Protein AF-A0A933XNR9-F1 (afdb_monomer_lite)

Structure (mmCIF, N/CA/C/O backbone):
data_AF-A0A933XNR9-F1
#
_entry.id   AF-A0A933XNR9-F1
#
loop_
_atom_site.group_PDB
_atom_site.id
_atom_site.type_symbol
_atom_site.label_atom_id
_atom_site.label_alt_id
_atom_site.label_comp_id
_atom_site.label_asym_id
_atom_site.label_entity_id
_atom_site.label_seq_id
_atom_site.pdbx_PDB_ins_code
_atom_site.Cartn_x
_atom_site.Cartn_y
_atom_site.Cartn_z
_atom_site.occupancy
_atom_site.B_iso_or_equiv
_atom_site.auth_seq_id
_atom_site.auth_comp_id
_atom_site.auth_asym_id
_atom_site.auth_atom_id
_atom_site.pdbx_PDB_model_num
ATOM 1 N N . MET A 1 1 ? -33.498 10.059 37.444 1.00 44.31 1 MET A N 1
ATOM 2 C CA . MET A 1 1 ? -32.803 10.856 36.401 1.00 44.31 1 MET A CA 1
ATOM 3 C C . MET A 1 1 ? -31.378 10.317 36.186 1.00 44.31 1 MET A C 1
ATOM 5 O O . MET A 1 1 ? -30.454 11.091 36.009 1.00 44.31 1 MET A O 1
ATOM 9 N N . THR A 1 2 ? -31.201 8.987 36.201 1.00 50.88 2 THR A N 1
ATOM 10 C CA . THR A 1 2 ? -29.909 8.293 36.427 1.00 50.88 2 THR A CA 1
ATOM 11 C C . THR A 1 2 ? -29.750 7.048 35.537 1.00 50.88 2 THR A C 1
ATOM 13 O O . THR A 1 2 ? -29.091 6.093 35.920 1.00 50.88 2 THR A O 1
ATOM 16 N N . GLU A 1 3 ? -30.382 7.024 34.359 1.00 51.44 3 GLU A N 1
ATOM 17 C CA . GLU A 1 3 ? -30.305 5.880 33.422 1.00 51.44 3 GLU A CA 1
ATOM 18 C C . GLU A 1 3 ? -29.663 6.231 32.068 1.00 51.44 3 GLU A C 1
ATOM 20 O O . GLU A 1 3 ? -29.229 5.338 31.352 1.00 51.44 3 GLU A O 1
ATOM 25 N N . LYS A 1 4 ? -29.507 7.519 31.721 1.00 49.38 4 LYS A N 1
ATOM 26 C CA . LYS A 1 4 ? -28.916 7.938 30.430 1.00 49.38 4 LYS A CA 1
ATOM 27 C C . LYS A 1 4 ? -27.379 7.969 30.388 1.00 49.38 4 LYS A C 1
ATOM 29 O O . LYS A 1 4 ? -26.809 8.118 29.310 1.00 49.38 4 LYS A O 1
ATOM 34 N N . GLU A 1 5 ? -26.708 7.839 31.530 1.00 51.59 5 GLU A N 1
ATOM 35 C CA . GLU A 1 5 ? -25.241 7.952 31.626 1.00 51.59 5 GLU A CA 1
ATOM 36 C C . GLU A 1 5 ? -24.521 6.596 31.521 1.00 51.59 5 GLU A C 1
ATOM 38 O O . GLU A 1 5 ? -23.396 6.533 31.040 1.00 51.59 5 GLU A O 1
ATOM 43 N N . GLY A 1 6 ? -25.172 5.493 31.912 1.00 49.84 6 GLY A N 1
ATOM 44 C CA . GLY A 1 6 ? -24.580 4.150 31.833 1.00 49.84 6 GLY A CA 1
ATOM 45 C C . GLY A 1 6 ? -24.518 3.599 30.407 1.00 49.84 6 GLY A C 1
ATOM 46 O O . GLY A 1 6 ? -23.527 2.984 30.017 1.00 49.84 6 GLY A O 1
ATOM 47 N N . ASP A 1 7 ? -25.541 3.879 29.600 1.00 51.12 7 ASP A N 1
ATOM 48 C CA . ASP A 1 7 ? -25.674 3.327 28.247 1.00 51.12 7 ASP A CA 1
ATOM 49 C C . ASP A 1 7 ? -24.657 3.941 27.265 1.00 51.12 7 ASP A C 1
ATOM 51 O O . ASP A 1 7 ? -24.068 3.255 26.431 1.00 51.12 7 ASP A O 1
ATOM 55 N N . SER A 1 8 ? -24.345 5.230 27.429 1.00 50.84 8 SER A N 1
ATOM 56 C CA . SER A 1 8 ? -23.364 5.963 26.616 1.00 50.84 8 SER A CA 1
ATOM 57 C C . SER A 1 8 ? -21.911 5.552 26.897 1.00 50.84 8 SER A C 1
ATOM 59 O O . SER A 1 8 ? -21.076 5.575 25.987 1.00 50.84 8 SER A O 1
ATOM 61 N N . VAL A 1 9 ? -21.602 5.097 28.117 1.00 54.72 9 VAL A N 1
ATOM 62 C CA . VAL A 1 9 ? -20.277 4.564 28.485 1.00 54.72 9 VAL A CA 1
ATOM 63 C C . VAL A 1 9 ? -20.077 3.148 27.938 1.00 54.72 9 VAL A C 1
ATOM 65 O O . VAL A 1 9 ? -19.002 2.842 27.415 1.00 54.72 9 VAL A O 1
ATOM 68 N N . VAL A 1 10 ? -21.111 2.301 27.983 1.00 54.84 10 VAL A N 1
ATOM 69 C CA . VAL A 1 10 ? -21.061 0.935 27.429 1.00 54.84 10 VAL A CA 1
ATOM 70 C C . VAL A 1 10 ? -21.003 0.964 25.897 1.00 54.84 10 VAL A C 1
ATOM 72 O O . VAL A 1 10 ? -20.184 0.254 25.310 1.00 54.84 10 VAL A O 1
ATOM 75 N N . LEU A 1 11 ? -21.768 1.855 25.251 1.00 51.94 11 LEU A N 1
ATOM 76 C CA . LEU A 1 11 ? -21.678 2.109 23.807 1.00 51.94 11 LEU A CA 1
ATOM 77 C C . LEU A 1 11 ? -20.285 2.627 23.414 1.00 51.94 11 LEU A C 1
ATOM 79 O O . LEU A 1 11 ? -19.688 2.100 22.481 1.00 51.94 11 LEU A O 1
ATOM 83 N N . THR A 1 12 ? -19.698 3.555 24.178 1.00 54.31 12 THR A N 1
ATOM 84 C CA . THR A 1 12 ? -18.331 4.058 23.931 1.00 54.31 12 THR A CA 1
ATOM 85 C C . THR A 1 12 ? -17.261 2.970 24.086 1.00 54.31 12 THR A C 1
ATOM 87 O O . THR A 1 12 ? -16.302 2.927 23.312 1.00 54.31 12 THR A O 1
ATOM 90 N N . ALA A 1 13 ? -17.388 2.085 25.078 1.00 52.00 13 ALA A N 1
ATOM 91 C CA . ALA A 1 13 ? -16.440 0.994 25.294 1.00 52.00 13 ALA A CA 1
ATOM 92 C C . ALA A 1 13 ? -16.536 -0.072 24.189 1.00 52.00 13 ALA A C 1
ATOM 94 O O . ALA A 1 13 ? -15.509 -0.476 23.642 1.00 52.00 13 ALA A O 1
ATOM 95 N N . ALA A 1 14 ? -17.749 -0.474 23.799 1.00 44.81 14 ALA A N 1
ATOM 96 C CA . ALA A 1 14 ? -17.974 -1.413 22.700 1.00 44.81 14 ALA A CA 1
ATOM 97 C C . ALA A 1 14 ? -17.526 -0.835 21.344 1.00 44.81 14 ALA A C 1
ATOM 99 O O . ALA A 1 14 ? -16.895 -1.530 20.542 1.00 44.81 14 ALA A O 1
ATOM 100 N N . GLU A 1 15 ? -17.762 0.459 21.113 1.00 44.44 15 GLU A N 1
ATOM 101 C CA . GLU A 1 15 ? -17.327 1.165 19.909 1.00 44.44 15 GLU A CA 1
ATOM 102 C C . GLU A 1 15 ? -15.791 1.242 19.843 1.00 44.44 15 GLU A C 1
ATOM 104 O O . GLU A 1 15 ? -15.204 0.846 18.833 1.00 44.44 15 GLU A O 1
ATOM 109 N N . LYS A 1 16 ? -15.114 1.591 20.949 1.00 41.62 16 LYS A N 1
ATOM 110 C CA . LYS A 1 16 ? -13.640 1.579 21.049 1.00 41.62 16 LYS A CA 1
ATOM 111 C C . LYS A 1 16 ? -13.033 0.187 20.848 1.00 41.62 16 LYS A C 1
ATOM 113 O O . LYS A 1 16 ? -12.003 0.071 20.184 1.00 41.62 16 LYS A O 1
ATOM 118 N N . VAL A 1 17 ? -13.661 -0.870 21.368 1.00 52.22 17 VAL A N 1
ATOM 119 C CA . VAL A 1 17 ? -13.210 -2.261 21.173 1.00 52.22 17 VAL A CA 1
ATOM 120 C C . VAL A 1 17 ? -13.375 -2.695 19.711 1.00 52.22 17 VAL A C 1
ATOM 122 O O . VAL A 1 17 ? -12.462 -3.301 19.149 1.00 52.22 17 VAL A O 1
ATOM 125 N N . SER A 1 18 ? -14.478 -2.324 19.053 1.00 48.47 18 SER A N 1
ATOM 126 C CA . SER A 1 18 ? -14.719 -2.653 17.639 1.00 48.47 18 SER A CA 1
ATOM 127 C C . SER A 1 18 ? -13.757 -1.931 16.682 1.00 48.47 18 SER A C 1
ATOM 129 O O . SER A 1 18 ? -13.248 -2.529 15.728 1.00 48.47 18 SER A O 1
ATOM 131 N N . VAL A 1 19 ? -13.439 -0.665 16.979 1.00 53.75 19 VAL A N 1
ATOM 132 C CA . VAL A 1 19 ? -12.448 0.135 16.249 1.00 53.75 19 VAL A CA 1
ATOM 133 C C . VAL A 1 19 ? -11.043 -0.433 16.470 1.00 53.75 19 VAL A C 1
ATOM 135 O O . VAL A 1 19 ? -10.270 -0.534 15.517 1.00 53.75 19 VAL A O 1
ATOM 138 N N . SER A 1 20 ? -10.731 -0.888 17.689 1.00 59.00 20 SER A N 1
ATOM 139 C CA . SER A 1 20 ? -9.453 -1.528 18.025 1.00 59.00 20 SER A CA 1
ATOM 140 C C . SER A 1 20 ? -9.253 -2.854 17.282 1.00 59.00 20 SER A C 1
ATOM 142 O O . SER A 1 20 ? -8.235 -3.040 16.618 1.00 59.00 20 SER A O 1
ATOM 144 N N . ALA A 1 21 ? -10.253 -3.742 17.282 1.00 63.00 21 ALA A N 1
ATOM 145 C CA . ALA A 1 21 ? -10.185 -5.021 16.573 1.00 63.00 21 ALA A CA 1
ATOM 146 C C . ALA A 1 21 ? -10.008 -4.836 15.058 1.00 63.00 21 ALA A C 1
ATOM 148 O O . ALA A 1 21 ? -9.190 -5.510 14.433 1.00 63.00 21 ALA A O 1
ATOM 149 N N . ARG A 1 22 ? -10.725 -3.877 14.456 1.00 64.06 22 ARG A N 1
ATOM 150 C CA . ARG A 1 22 ? -10.591 -3.573 13.025 1.00 64.06 22 ARG A CA 1
ATOM 151 C C . ARG A 1 22 ? -9.212 -2.998 12.682 1.00 64.06 22 ARG A C 1
ATOM 153 O O . ARG A 1 22 ? -8.645 -3.377 11.661 1.00 64.06 22 ARG A O 1
ATOM 160 N N . LYS A 1 23 ? -8.643 -2.169 13.562 1.00 65.00 23 LYS A N 1
ATOM 161 C CA . LYS A 1 23 ? -7.285 -1.620 13.421 1.00 65.00 23 LYS A CA 1
ATOM 162 C C . LYS A 1 23 ? -6.202 -2.697 13.552 1.00 65.00 23 LYS A C 1
ATOM 164 O O . LYS A 1 23 ? -5.246 -2.688 12.785 1.00 65.00 23 LYS A O 1
ATOM 169 N N . ILE A 1 24 ? -6.379 -3.650 14.469 1.00 71.62 24 ILE A N 1
ATOM 170 C CA . ILE A 1 24 ? -5.489 -4.810 14.629 1.00 71.62 24 ILE A CA 1
ATOM 171 C C . ILE A 1 24 ? -5.512 -5.676 13.365 1.00 71.62 24 ILE A C 1
ATOM 173 O O . ILE A 1 24 ? -4.456 -6.027 12.849 1.00 71.62 24 ILE A O 1
ATOM 177 N N . VAL A 1 25 ? -6.695 -5.967 12.815 1.00 73.81 25 VAL A N 1
ATOM 178 C CA . VAL A 1 25 ? -6.817 -6.728 11.559 1.00 73.81 25 VAL A CA 1
ATOM 179 C C . VAL A 1 25 ? -6.130 -6.004 10.399 1.00 73.81 25 VAL A C 1
ATOM 181 O O . VAL A 1 25 ? -5.403 -6.638 9.639 1.00 73.81 25 VAL A O 1
ATOM 184 N N . ASP A 1 26 ? -6.304 -4.686 10.279 1.00 70.19 26 ASP A N 1
ATOM 185 C CA . ASP A 1 26 ? -5.643 -3.896 9.233 1.00 70.19 26 ASP A CA 1
ATOM 186 C C . ASP A 1 26 ? -4.112 -3.869 9.409 1.00 70.19 26 ASP A C 1
ATOM 188 O O . ASP A 1 26 ? -3.377 -3.923 8.422 1.00 70.19 26 ASP A O 1
ATOM 192 N N . MET A 1 27 ? -3.619 -3.849 10.652 1.00 66.88 27 MET A N 1
ATOM 193 C CA . MET A 1 27 ? -2.191 -3.946 10.966 1.00 66.88 27 MET A CA 1
ATOM 194 C C . MET A 1 27 ? -1.613 -5.313 10.592 1.00 66.88 27 MET A C 1
ATOM 196 O O . MET A 1 27 ? -0.569 -5.373 9.945 1.00 66.88 27 MET A O 1
ATOM 200 N N . PHE A 1 28 ? -2.295 -6.403 10.949 1.00 76.12 28 PHE A N 1
ATOM 201 C CA . PHE A 1 28 ? -1.883 -7.753 10.565 1.00 76.12 28 PHE A CA 1
ATOM 202 C C . PHE A 1 28 ? -1.903 -7.932 9.046 1.00 76.12 28 PHE A C 1
ATOM 204 O O . PHE A 1 28 ? -0.947 -8.459 8.483 1.00 76.12 28 PHE A O 1
ATOM 211 N N . LEU A 1 29 ? -2.945 -7.444 8.368 1.00 75.94 29 LEU A N 1
ATOM 212 C CA . LEU A 1 29 ? -3.043 -7.502 6.911 1.00 75.94 29 LEU A CA 1
ATOM 213 C C . LEU A 1 29 ? -1.900 -6.722 6.247 1.00 75.94 29 LEU A C 1
ATOM 215 O O . LEU A 1 29 ? -1.247 -7.243 5.347 1.00 75.94 29 LEU A O 1
ATOM 219 N N . GLY A 1 30 ? -1.618 -5.504 6.721 1.00 71.31 30 GLY A N 1
ATOM 220 C CA . GLY A 1 30 ? -0.499 -4.695 6.238 1.00 71.31 30 GLY A CA 1
ATOM 221 C C . GLY A 1 30 ? 0.852 -5.377 6.456 1.00 71.31 30 GLY A C 1
ATOM 222 O O . GLY A 1 30 ? 1.655 -5.452 5.529 1.00 71.31 30 GLY A O 1
ATOM 223 N N . ALA A 1 31 ? 1.084 -5.939 7.644 1.00 71.00 31 ALA A N 1
ATOM 224 C CA . ALA A 1 31 ? 2.312 -6.661 7.966 1.00 71.00 31 ALA A CA 1
ATOM 225 C C . ALA A 1 31 ? 2.505 -7.913 7.094 1.00 71.00 31 ALA A C 1
ATOM 227 O O . ALA A 1 31 ? 3.601 -8.135 6.584 1.00 71.00 31 ALA A O 1
ATOM 228 N N . VAL A 1 32 ? 1.449 -8.701 6.869 1.00 79.44 32 VAL A N 1
ATOM 229 C CA . VAL A 1 32 ? 1.509 -9.905 6.024 1.00 79.44 32 VAL A CA 1
ATOM 230 C C . VAL A 1 32 ? 1.760 -9.532 4.567 1.00 79.44 32 VAL A C 1
ATOM 232 O O . VAL A 1 32 ? 2.667 -10.084 3.947 1.00 79.44 32 VAL A O 1
ATOM 235 N N . VAL A 1 33 ? 1.006 -8.576 4.015 1.00 76.81 33 VAL A N 1
ATOM 236 C CA . VAL A 1 33 ? 1.151 -8.170 2.609 1.00 76.81 33 VAL A CA 1
ATOM 237 C C . VAL A 1 33 ? 2.540 -7.581 2.372 1.00 76.81 33 VAL A C 1
ATOM 239 O O . VAL A 1 33 ? 3.252 -8.019 1.469 1.00 76.81 33 VAL A O 1
ATOM 242 N N . MET A 1 34 ? 2.965 -6.641 3.216 1.00 72.75 34 MET A N 1
ATOM 243 C CA . MET A 1 34 ? 4.234 -5.943 3.026 1.00 72.75 34 MET A CA 1
ATOM 244 C C . MET A 1 34 ? 5.450 -6.809 3.377 1.00 72.75 34 MET A C 1
ATOM 246 O O . MET A 1 34 ? 6.482 -6.718 2.713 1.00 72.75 34 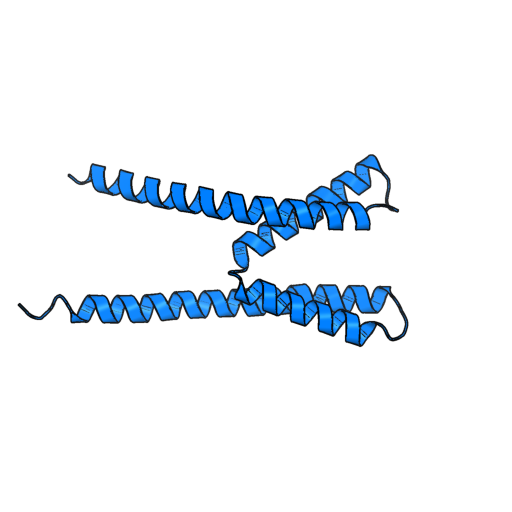MET A O 1
ATOM 250 N N . GLY A 1 35 ? 5.308 -7.724 4.339 1.00 74.94 35 GLY A N 1
ATOM 251 C CA . GLY A 1 35 ? 6.291 -8.773 4.607 1.00 74.94 35 GLY A CA 1
ATOM 252 C C . GLY A 1 35 ? 6.434 -9.749 3.435 1.00 74.94 35 GLY A C 1
ATOM 253 O O . GLY A 1 35 ? 7.555 -10.098 3.067 1.00 74.94 35 GLY A O 1
ATOM 254 N N . THR A 1 36 ? 5.329 -10.128 2.783 1.00 79.00 36 THR A N 1
ATOM 255 C CA . THR A 1 36 ? 5.358 -10.996 1.590 1.00 79.00 36 THR A CA 1
ATOM 256 C C . THR A 1 36 ? 6.062 -10.301 0.423 1.00 79.00 36 THR A C 1
ATOM 258 O O . THR A 1 36 ? 6.946 -10.889 -0.197 1.00 79.00 36 THR A O 1
ATOM 261 N N . ILE A 1 37 ? 5.744 -9.027 0.162 1.00 79.62 37 ILE A N 1
ATOM 262 C CA . ILE A 1 37 ? 6.401 -8.224 -0.884 1.00 79.62 37 ILE A CA 1
ATOM 263 C C . ILE A 1 37 ? 7.900 -8.060 -0.591 1.00 79.62 37 ILE A C 1
ATOM 265 O O . ILE A 1 37 ? 8.719 -8.285 -1.479 1.00 79.62 37 ILE A O 1
ATOM 269 N N . GLY A 1 38 ? 8.277 -7.730 0.650 1.00 73.12 38 GLY A N 1
ATOM 270 C CA . GLY A 1 38 ? 9.681 -7.615 1.066 1.00 73.12 38 GLY A CA 1
ATOM 271 C C . GLY A 1 38 ? 10.452 -8.932 0.941 1.00 73.12 38 GLY A C 1
ATOM 272 O O . GLY A 1 38 ? 11.595 -8.938 0.489 1.00 73.12 38 GLY A O 1
ATOM 273 N N . THR A 1 39 ? 9.807 -10.061 1.249 1.00 77.00 39 THR A N 1
ATOM 274 C CA . THR A 1 39 ? 10.382 -11.402 1.053 1.00 77.00 39 THR A CA 1
ATOM 275 C C . THR A 1 39 ? 10.615 -11.694 -0.430 1.00 77.00 39 THR A C 1
ATOM 277 O O . THR A 1 39 ? 11.710 -12.104 -0.806 1.00 77.00 39 THR A O 1
ATOM 280 N N . LEU A 1 40 ? 9.623 -11.434 -1.288 1.00 77.94 40 LEU A N 1
ATOM 281 C CA . LEU A 1 40 ? 9.731 -11.636 -2.737 1.00 77.94 40 LEU A CA 1
ATOM 282 C C . LEU A 1 40 ? 10.806 -10.739 -3.371 1.00 77.94 40 LEU A C 1
ATOM 284 O O . LEU A 1 40 ? 11.587 -11.215 -4.191 1.00 77.94 40 LEU A O 1
ATOM 288 N N . LEU A 1 41 ? 10.904 -9.471 -2.958 1.00 73.62 41 LEU A N 1
ATOM 289 C CA . LEU A 1 41 ? 11.964 -8.558 -3.406 1.00 73.62 41 LEU A CA 1
ATOM 290 C C . LEU A 1 41 ? 13.352 -9.000 -2.922 1.00 73.6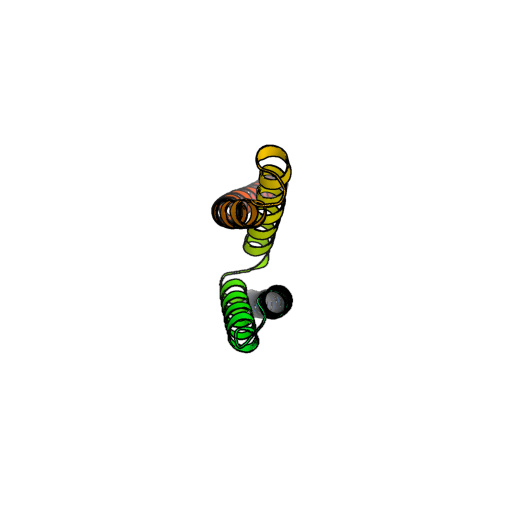2 41 LEU A C 1
ATOM 292 O O . LEU A 1 41 ? 14.308 -8.967 -3.694 1.00 73.62 41 LEU A O 1
ATOM 296 N N . GLY A 1 42 ? 13.466 -9.457 -1.672 1.00 72.12 42 GLY A N 1
ATOM 297 C CA . GLY A 1 42 ? 14.714 -9.990 -1.121 1.00 72.12 42 GLY A CA 1
ATOM 298 C C . GLY A 1 42 ? 15.197 -11.249 -1.846 1.00 72.12 42 GLY A C 1
ATOM 299 O O . GLY A 1 42 ? 16.399 -11.407 -2.057 1.00 72.12 42 GLY A O 1
ATOM 300 N N . LEU A 1 43 ? 14.268 -12.113 -2.271 1.00 76.88 43 LEU A N 1
ATOM 301 C CA . LEU A 1 43 ? 14.565 -13.279 -3.109 1.00 76.88 43 LEU A CA 1
ATOM 302 C C . LEU A 1 43 ? 15.026 -12.874 -4.514 1.00 76.88 43 LEU A C 1
ATOM 304 O O . LEU A 1 43 ? 15.977 -13.460 -5.023 1.00 76.88 43 LEU A O 1
ATOM 308 N N . LEU A 1 44 ? 14.393 -11.862 -5.120 1.00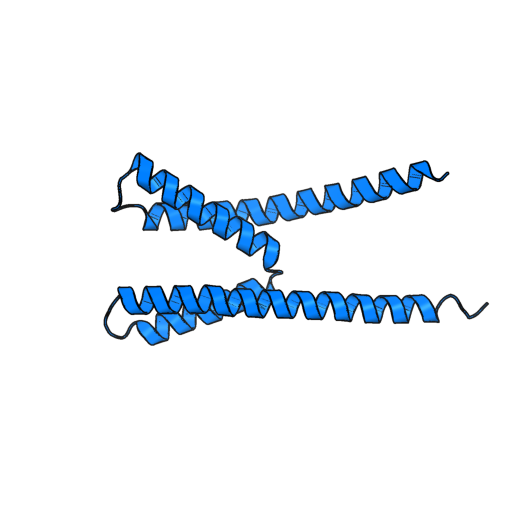 72.44 44 LEU A N 1
ATOM 309 C CA . LEU A 1 44 ? 14.769 -11.359 -6.446 1.00 72.44 44 LEU A CA 1
ATOM 310 C C . LEU A 1 44 ? 16.151 -10.692 -6.468 1.00 72.44 44 LEU A C 1
ATOM 312 O O . LEU A 1 44 ? 16.855 -10.806 -7.466 1.00 72.44 44 LEU A O 1
ATOM 316 N N . MET A 1 45 ? 16.535 -9.983 -5.402 1.00 66.94 45 MET A N 1
ATOM 317 C CA . MET A 1 45 ? 17.799 -9.238 -5.376 1.00 66.94 45 MET A CA 1
ATOM 318 C C . MET A 1 45 ? 19.039 -10.122 -5.223 1.00 66.94 45 MET A C 1
ATOM 320 O O . MET A 1 45 ? 20.093 -9.690 -5.666 1.00 66.94 45 MET A O 1
ATOM 324 N N . GLY A 1 46 ? 18.919 -11.334 -4.662 1.00 66.75 46 GLY A N 1
ATOM 325 C CA . GLY A 1 46 ? 20.004 -12.320 -4.577 1.00 66.75 46 GLY A CA 1
ATOM 326 C C . GLY A 1 46 ? 21.236 -11.868 -3.768 1.00 66.75 46 GLY A C 1
ATOM 327 O O . GLY A 1 46 ? 21.918 -10.908 -4.096 1.00 66.75 46 GLY A O 1
ATOM 328 N N . GLY A 1 47 ? 21.588 -12.615 -2.719 1.00 62.19 47 GLY A N 1
ATOM 329 C CA . GLY A 1 47 ? 22.793 -12.356 -1.918 1.00 62.19 47 GLY A CA 1
ATOM 330 C C . GLY A 1 47 ? 22.568 -11.359 -0.779 1.00 62.19 47 GLY A C 1
ATOM 331 O O . GLY A 1 47 ? 22.411 -10.165 -0.998 1.00 62.19 47 GLY A O 1
ATOM 332 N N . GLY A 1 48 ? 22.545 -11.861 0.463 1.00 66.12 48 GLY A N 1
ATOM 333 C CA . GLY A 1 48 ? 22.598 -11.086 1.718 1.00 66.12 48 GLY A CA 1
ATOM 334 C C . GLY A 1 48 ? 21.452 -10.103 2.019 1.00 66.12 48 GLY A C 1
ATOM 335 O O . GLY A 1 48 ? 21.243 -9.769 3.179 1.00 66.12 48 GLY A O 1
ATOM 336 N N . ALA A 1 49 ? 20.684 -9.664 1.021 1.00 66.00 49 ALA A N 1
ATOM 337 C CA . ALA A 1 49 ? 19.654 -8.632 1.134 1.00 66.00 49 ALA A CA 1
ATOM 338 C C . ALA A 1 49 ? 18.320 -9.150 1.697 1.00 66.00 49 ALA A C 1
ATOM 340 O O . ALA A 1 49 ? 17.467 -8.356 2.085 1.00 66.00 49 ALA A O 1
ATOM 341 N N . LEU A 1 50 ? 18.147 -10.472 1.782 1.00 71.25 50 LEU A N 1
ATOM 342 C CA . LEU A 1 50 ? 16.934 -11.137 2.270 1.00 71.25 50 LEU A CA 1
ATOM 343 C C . LEU A 1 50 ? 16.477 -10.647 3.660 1.00 71.25 50 LEU A C 1
ATOM 345 O O . LEU A 1 50 ? 15.334 -10.206 3.775 1.00 71.25 50 LEU A O 1
ATOM 349 N N . PRO A 1 51 ? 17.328 -10.644 4.707 1.00 73.75 51 PRO A N 1
ATOM 350 C CA . PRO A 1 51 ? 16.921 -10.195 6.040 1.00 73.75 51 PRO A CA 1
ATOM 351 C C . PRO A 1 51 ? 16.579 -8.703 6.071 1.00 73.75 51 PRO A C 1
ATOM 353 O O . PRO A 1 51 ? 15.671 -8.290 6.788 1.00 73.75 51 PRO A O 1
ATOM 356 N N . VAL A 1 52 ? 17.282 -7.896 5.270 1.00 77.31 52 VAL A N 1
ATOM 357 C CA . VAL A 1 52 ? 17.080 -6.444 5.193 1.00 77.31 52 VAL A CA 1
ATOM 358 C C . VAL A 1 52 ? 15.762 -6.125 4.494 1.00 77.31 52 VAL A C 1
ATOM 360 O O . VAL A 1 52 ? 14.973 -5.344 5.012 1.00 77.31 52 VAL A O 1
ATOM 363 N N . ALA A 1 53 ? 15.475 -6.765 3.360 1.00 76.06 53 ALA A N 1
ATOM 364 C CA . ALA A 1 53 ? 14.236 -6.560 2.615 1.00 76.06 53 ALA A CA 1
ATOM 365 C C . ALA A 1 53 ? 13.004 -7.021 3.410 1.00 76.06 53 ALA A C 1
ATOM 367 O O . ALA A 1 53 ? 11.988 -6.324 3.437 1.00 76.06 53 ALA A O 1
ATOM 368 N N . ILE A 1 54 ? 13.111 -8.149 4.120 1.00 73.00 54 ILE A N 1
ATOM 369 C CA . ILE A 1 54 ? 12.064 -8.630 5.031 1.00 73.00 54 ILE A CA 1
ATOM 370 C C . ILE A 1 54 ? 11.891 -7.659 6.200 1.00 73.00 54 ILE A C 1
ATOM 372 O O . ILE A 1 54 ? 10.769 -7.249 6.487 1.00 73.00 54 ILE A O 1
ATOM 376 N N . GLY A 1 55 ? 12.986 -7.249 6.847 1.00 77.38 55 GLY A N 1
ATOM 377 C CA . GLY A 1 55 ? 12.951 -6.315 7.970 1.00 77.38 55 GLY A CA 1
ATOM 378 C C . GLY A 1 55 ? 12.312 -4.980 7.593 1.00 77.38 55 GLY A C 1
ATOM 379 O O . GLY A 1 55 ? 11.415 -4.509 8.287 1.00 77.38 55 GLY A O 1
ATOM 380 N N . VAL A 1 56 ? 12.698 -4.410 6.450 1.00 79.00 56 VAL A N 1
ATOM 381 C CA . VAL A 1 56 ? 12.113 -3.171 5.919 1.00 79.00 56 VAL A CA 1
ATOM 382 C C . VAL A 1 56 ? 10.644 -3.373 5.541 1.00 79.00 56 VAL A C 1
ATOM 384 O O . VAL A 1 56 ? 9.815 -2.533 5.884 1.00 79.00 56 VAL A O 1
ATOM 387 N N . GLY A 1 57 ? 10.291 -4.489 4.897 1.00 73.31 57 GLY A N 1
ATOM 388 C CA . GLY A 1 57 ? 8.908 -4.804 4.528 1.00 73.31 57 GLY A CA 1
ATOM 389 C C . GLY A 1 57 ? 7.983 -4.930 5.739 1.00 73.31 57 GLY A C 1
ATOM 390 O O . GLY A 1 57 ? 6.911 -4.327 5.766 1.00 73.31 57 GLY A O 1
ATOM 391 N N . VAL A 1 58 ? 8.416 -5.646 6.778 1.00 72.25 58 VAL A N 1
ATOM 392 C CA . VAL A 1 58 ? 7.665 -5.805 8.033 1.00 72.25 58 VAL A CA 1
ATOM 393 C C . VAL A 1 58 ? 7.553 -4.476 8.782 1.00 72.25 58 VAL A C 1
ATOM 395 O O . VAL A 1 58 ? 6.470 -4.129 9.252 1.00 72.25 58 VAL A O 1
ATOM 398 N N . LEU A 1 59 ? 8.641 -3.705 8.858 1.00 78.94 59 LEU A N 1
ATOM 399 C CA . LEU A 1 59 ? 8.664 -2.419 9.554 1.00 78.94 59 LEU A CA 1
ATOM 400 C C . LEU A 1 59 ? 7.750 -1.396 8.863 1.00 78.94 59 LEU A C 1
ATOM 402 O O . LEU A 1 59 ? 6.940 -0.751 9.526 1.00 78.94 59 LEU A O 1
ATOM 406 N N . LEU A 1 60 ? 7.791 -1.313 7.530 1.00 70.94 60 LEU A N 1
ATOM 407 C CA . LEU A 1 60 ? 6.862 -0.486 6.754 1.00 70.94 60 LEU A CA 1
ATOM 408 C C . LEU A 1 60 ? 5.413 -0.973 6.880 1.00 70.94 60 LEU A C 1
ATOM 410 O O . LEU A 1 60 ? 4.516 -0.152 7.060 1.00 70.94 60 LEU A O 1
ATOM 414 N N . GLY A 1 61 ? 5.171 -2.287 6.849 1.00 68.19 61 GLY A N 1
ATOM 415 C CA . GLY A 1 61 ? 3.840 -2.864 7.063 1.00 68.19 61 GLY A CA 1
ATOM 416 C C . GLY A 1 61 ? 3.255 -2.504 8.433 1.00 68.19 61 GLY A C 1
ATOM 417 O O . GLY A 1 61 ? 2.081 -2.144 8.530 1.00 68.19 61 GLY A O 1
ATOM 418 N N . ALA A 1 62 ? 4.086 -2.509 9.479 1.00 69.81 62 ALA A N 1
ATOM 419 C CA . ALA A 1 62 ? 3.697 -2.079 10.818 1.00 69.81 62 ALA A CA 1
ATOM 420 C C . ALA A 1 62 ? 3.379 -0.573 10.873 1.00 69.81 62 ALA A C 1
ATOM 422 O O . ALA A 1 62 ? 2.338 -0.195 11.410 1.00 69.81 62 ALA A O 1
ATOM 423 N N . VAL A 1 63 ? 4.212 0.287 10.270 1.00 68.19 63 VAL A N 1
ATOM 424 C CA . VAL A 1 63 ? 3.970 1.744 10.201 1.00 68.19 63 VAL A CA 1
ATOM 425 C C . VAL A 1 63 ? 2.658 2.053 9.470 1.00 68.19 63 VAL A C 1
ATOM 427 O O . VAL A 1 63 ? 1.839 2.825 9.971 1.00 68.19 63 VAL A O 1
ATOM 430 N N . VAL A 1 64 ? 2.405 1.400 8.333 1.00 65.88 64 VAL A N 1
ATOM 431 C CA . VAL A 1 64 ? 1.153 1.541 7.568 1.00 65.88 64 VAL A CA 1
ATOM 432 C C . VAL A 1 64 ? -0.061 1.071 8.381 1.00 65.88 64 VAL A C 1
ATOM 434 O O . VAL A 1 64 ? -1.110 1.717 8.356 1.00 65.88 64 VAL A O 1
ATOM 437 N N . GLY A 1 65 ? 0.082 -0.013 9.148 1.00 65.50 65 GLY A N 1
ATOM 438 C CA . GLY A 1 65 ? -0.950 -0.501 10.065 1.00 65.50 65 GLY A CA 1
ATOM 439 C C . GLY A 1 65 ? -1.307 0.498 11.172 1.00 65.50 65 GLY A C 1
ATOM 440 O O . GLY A 1 65 ? -2.485 0.694 11.478 1.00 65.50 65 GLY A O 1
ATOM 441 N N . ILE A 1 66 ? -0.307 1.184 11.736 1.00 60.91 66 ILE A N 1
ATOM 442 C CA . ILE A 1 66 ? -0.496 2.182 12.803 1.00 60.91 66 ILE A CA 1
ATOM 443 C C . ILE A 1 66 ? -1.241 3.427 12.287 1.00 60.91 66 ILE A C 1
ATOM 445 O O . ILE A 1 66 ? -2.101 3.960 13.000 1.00 60.91 66 ILE A O 1
ATOM 449 N N . PHE A 1 67 ? -0.979 3.846 11.042 1.00 64.00 67 PHE A N 1
ATOM 450 C CA . PHE A 1 67 ? -1.533 5.061 10.423 1.00 64.00 67 PHE A CA 1
ATOM 451 C C . PHE A 1 67 ? -2.997 4.957 9.935 1.00 64.00 67 PHE A C 1
ATOM 453 O O . PHE A 1 67 ? -3.538 5.942 9.441 1.00 64.00 67 PHE A O 1
ATOM 460 N N . GLY A 1 68 ? -3.688 3.825 10.129 1.00 60.00 68 GLY A N 1
ATOM 461 C CA . GLY A 1 68 ? -5.112 3.681 9.762 1.00 60.00 68 GLY A CA 1
ATOM 462 C C . GLY A 1 68 ? -5.307 3.080 8.367 1.00 60.00 68 GLY A C 1
ATOM 463 O O . GLY A 1 68 ? -5.917 3.670 7.475 1.00 60.00 68 GLY A O 1
ATOM 464 N N . GLY A 1 69 ? -4.752 1.879 8.192 1.00 58.97 69 GLY A N 1
ATOM 465 C CA . GLY A 1 69 ? -4.191 1.393 6.934 1.00 58.97 69 GLY A CA 1
ATOM 466 C C . GLY A 1 69 ? -5.132 1.073 5.774 1.00 58.97 69 GLY A C 1
ATOM 467 O O . GLY A 1 69 ? -4.641 0.971 4.659 1.00 58.97 69 GLY A O 1
ATOM 468 N N . ARG A 1 70 ? -6.452 0.923 5.934 1.00 68.06 70 ARG A N 1
ATOM 469 C CA . ARG A 1 70 ? -7.248 0.314 4.846 1.00 68.06 70 ARG A CA 1
ATOM 470 C C . ARG A 1 70 ? -7.363 1.183 3.591 1.00 68.06 70 ARG A C 1
ATOM 472 O O . ARG A 1 70 ? -7.090 0.708 2.495 1.00 68.06 70 ARG A O 1
ATOM 479 N N . ARG A 1 71 ? -7.753 2.454 3.722 1.00 71.19 71 ARG A N 1
ATOM 480 C CA . ARG A 1 71 ? -7.924 3.347 2.554 1.00 71.19 71 ARG A CA 1
ATOM 481 C C . ARG A 1 71 ? -6.582 3.822 1.996 1.00 71.19 71 ARG A C 1
ATOM 483 O O . ARG A 1 71 ? -6.426 3.936 0.782 1.00 71.19 71 ARG A O 1
ATOM 490 N N . PHE A 1 72 ? -5.596 4.020 2.869 1.00 72.25 72 PHE A N 1
ATOM 491 C CA . PHE A 1 72 ? -4.232 4.362 2.472 1.00 72.25 72 PHE A CA 1
ATOM 492 C C . PHE A 1 72 ? -3.559 3.220 1.700 1.00 72.25 72 PHE A C 1
ATOM 494 O O . PHE A 1 72 ? -3.024 3.441 0.622 1.00 72.25 72 PHE A O 1
ATOM 501 N N . LEU A 1 73 ? -3.666 1.981 2.181 1.00 74.19 73 LEU A N 1
ATOM 502 C CA . LEU A 1 73 ? -3.086 0.820 1.507 1.00 74.19 73 LEU A CA 1
ATOM 503 C C . LEU A 1 73 ? -3.801 0.539 0.180 1.00 74.19 73 LEU A C 1
ATOM 505 O O . LEU A 1 73 ? -3.136 0.321 -0.827 1.00 74.19 73 LEU A O 1
ATOM 509 N N . VAL A 1 74 ? -5.137 0.625 0.137 1.00 77.50 74 VAL A N 1
ATOM 510 C CA . VAL A 1 74 ? -5.906 0.431 -1.108 1.00 77.50 74 VAL A CA 1
ATOM 511 C C . VAL A 1 74 ? -5.546 1.477 -2.165 1.00 77.50 74 VAL A C 1
ATOM 513 O O . VAL A 1 74 ? -5.351 1.132 -3.326 1.00 77.50 74 VAL A O 1
ATOM 516 N N . SER A 1 75 ? -5.419 2.745 -1.785 1.00 79.62 75 SER A N 1
ATOM 517 C CA . SER A 1 75 ? -5.064 3.821 -2.721 1.00 79.62 75 SER A CA 1
ATOM 518 C C . SER A 1 75 ? -3.611 3.759 -3.196 1.00 79.62 75 SER A C 1
ATOM 520 O O . SER A 1 75 ? -3.367 3.957 -4.387 1.00 79.62 75 SER A O 1
ATOM 522 N N . ILE A 1 76 ? -2.660 3.408 -2.318 1.00 83.69 76 ILE A N 1
ATOM 523 C CA . ILE A 1 76 ? -1.274 3.138 -2.720 1.00 83.69 76 ILE A CA 1
ATOM 524 C C . ILE A 1 76 ? -1.235 1.966 -3.698 1.00 83.69 76 ILE A C 1
ATOM 526 O O . ILE A 1 76 ? -0.620 2.097 -4.747 1.00 83.69 76 ILE A O 1
ATOM 530 N N . LEU A 1 77 ? -1.959 0.876 -3.416 1.00 82.31 77 LEU A N 1
ATOM 531 C CA . LEU A 1 77 ? -1.987 -0.329 -4.243 1.00 82.31 77 LEU A CA 1
ATOM 532 C C . LEU A 1 77 ? -2.570 -0.045 -5.632 1.00 82.31 77 LEU A C 1
ATOM 534 O O . LEU A 1 77 ? -1.986 -0.439 -6.640 1.00 82.31 77 LEU A O 1
ATOM 538 N N . ILE A 1 78 ? -3.688 0.684 -5.693 1.00 84.56 78 ILE A N 1
ATOM 539 C CA . ILE A 1 78 ? -4.293 1.127 -6.956 1.00 84.56 78 ILE A CA 1
ATOM 540 C C . ILE A 1 78 ? -3.317 2.027 -7.721 1.00 84.56 78 ILE A C 1
ATOM 542 O O . ILE A 1 78 ? -3.128 1.840 -8.921 1.00 84.56 78 ILE A O 1
ATOM 546 N N . GLY A 1 79 ? -2.655 2.962 -7.035 1.00 85.06 79 GLY A N 1
ATOM 547 C CA . GLY A 1 79 ? -1.644 3.829 -7.632 1.00 85.06 79 GLY A CA 1
ATOM 548 C C . GLY A 1 79 ? -0.446 3.056 -8.184 1.00 85.06 79 GLY A C 1
ATOM 549 O O . GLY A 1 79 ? -0.020 3.316 -9.305 1.00 85.06 79 GLY A O 1
ATOM 550 N N . THR A 1 80 ? 0.068 2.067 -7.448 1.00 87.00 80 THR A N 1
ATOM 551 C CA . THR A 1 80 ? 1.175 1.204 -7.887 1.00 87.00 80 THR A CA 1
ATOM 552 C C . THR A 1 80 ? 0.794 0.396 -9.125 1.00 87.00 80 THR A C 1
ATOM 554 O O . THR A 1 80 ? 1.568 0.339 -10.079 1.00 87.00 80 THR A O 1
ATOM 557 N N . LEU A 1 81 ? -0.406 -0.195 -9.141 1.00 86.06 81 LEU A N 1
ATOM 558 C CA . LEU A 1 81 ? -0.903 -0.973 -10.278 1.00 86.06 81 LEU A CA 1
ATOM 559 C C . LEU A 1 81 ? -1.110 -0.095 -11.514 1.00 86.06 81 LEU A C 1
ATOM 561 O O . LEU A 1 81 ? -0.638 -0.447 -12.592 1.00 86.06 81 LEU A O 1
ATOM 565 N N . LEU A 1 82 ? -1.762 1.062 -11.360 1.00 87.06 82 LEU A N 1
ATOM 566 C CA . LEU A 1 82 ? -1.993 1.993 -12.465 1.00 87.06 82 LEU A CA 1
ATOM 567 C C . LEU A 1 82 ? -0.686 2.592 -12.987 1.00 87.06 82 LEU A C 1
ATOM 569 O O . LEU A 1 82 ? -0.492 2.638 -14.196 1.00 87.06 82 LEU A O 1
ATOM 573 N N . GLY A 1 83 ? 0.227 3.009 -12.107 1.00 84.75 83 GLY A N 1
ATOM 574 C CA . GLY A 1 83 ? 1.522 3.572 -12.496 1.00 84.75 83 GLY A CA 1
ATOM 575 C C . GLY A 1 83 ? 2.447 2.546 -13.151 1.00 84.75 83 GLY A C 1
ATOM 576 O O . GLY A 1 83 ? 3.111 2.856 -14.140 1.00 84.75 83 GLY A O 1
ATOM 577 N N . GLY A 1 84 ? 2.448 1.305 -12.656 1.00 86.56 84 GLY A N 1
ATOM 578 C CA . GLY A 1 84 ? 3.169 0.192 -13.272 1.00 86.56 84 GLY A CA 1
ATOM 579 C C . GLY A 1 84 ? 2.592 -0.184 -14.637 1.00 86.56 84 GLY A C 1
ATOM 580 O O . GLY A 1 84 ? 3.348 -0.348 -15.592 1.00 86.56 84 GLY A O 1
ATOM 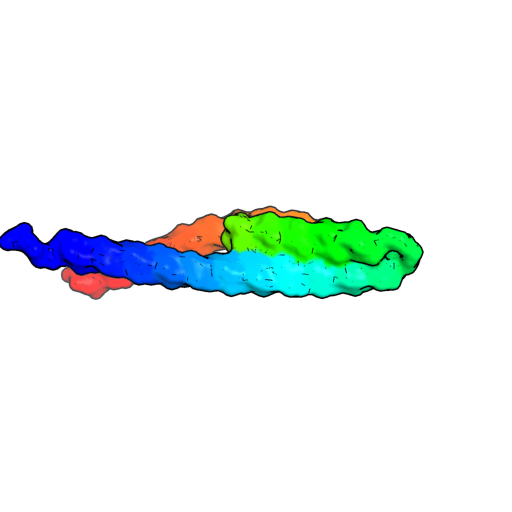581 N N . ALA A 1 85 ? 1.261 -0.248 -14.759 1.00 85.81 85 ALA A N 1
ATOM 582 C CA . ALA A 1 85 ? 0.580 -0.519 -16.024 1.00 85.81 85 ALA A CA 1
ATOM 583 C C . ALA A 1 85 ? 0.815 0.595 -17.056 1.00 85.81 85 ALA A C 1
ATOM 585 O O . ALA A 1 85 ? 1.119 0.302 -18.210 1.00 85.81 85 ALA A O 1
ATOM 586 N N . LEU A 1 86 ? 0.751 1.869 -16.654 1.00 82.00 86 LEU A N 1
ATOM 587 C CA . LEU A 1 86 ? 1.062 2.991 -17.545 1.00 82.00 86 LEU A CA 1
ATOM 588 C C . LEU A 1 86 ? 2.516 2.944 -18.018 1.00 82.00 86 LEU A C 1
ATOM 590 O O . LEU A 1 86 ? 2.775 3.119 -19.205 1.00 82.00 86 LEU A O 1
ATOM 594 N N . ALA A 1 87 ? 3.466 2.682 -17.116 1.00 85.75 87 ALA A N 1
ATOM 595 C CA . ALA A 1 87 ? 4.873 2.572 -17.489 1.00 85.75 87 ALA A CA 1
ATOM 596 C C . ALA A 1 87 ? 5.144 1.369 -18.397 1.00 85.75 87 ALA A C 1
ATOM 598 O O . ALA A 1 87 ? 5.953 1.487 -19.314 1.00 85.75 87 ALA A O 1
ATOM 599 N N . TRP A 1 88 ? 4.429 0.258 -18.204 1.00 81.50 88 TRP A N 1
ATOM 600 C CA . TRP A 1 88 ? 4.474 -0.879 -19.121 1.00 81.50 88 TRP A CA 1
ATOM 601 C C . TRP A 1 88 ? 4.043 -0.469 -20.534 1.00 81.50 88 TRP A C 1
ATOM 603 O O . TRP A 1 88 ? 4.731 -0.784 -21.502 1.00 81.50 88 TRP A O 1
ATOM 613 N N . VAL A 1 89 ? 2.918 0.243 -20.657 1.00 81.75 89 VAL A N 1
ATOM 614 C CA . VAL A 1 89 ? 2.349 0.638 -21.957 1.00 81.75 89 VAL A CA 1
ATOM 615 C C . VAL A 1 89 ? 3.186 1.720 -22.648 1.00 81.75 89 VAL A C 1
ATOM 617 O O . VAL A 1 89 ? 3.324 1.682 -23.867 1.00 81.75 89 VAL A O 1
ATOM 620 N N . LEU A 1 90 ? 3.751 2.675 -21.901 1.00 81.25 90 LEU A N 1
ATOM 621 C CA . LEU A 1 90 ? 4.467 3.822 -22.479 1.00 81.25 90 LEU A CA 1
ATOM 622 C C . LEU A 1 90 ? 5.974 3.598 -22.663 1.00 81.25 90 LEU A C 1
ATOM 624 O O . LEU A 1 90 ? 6.548 4.136 -23.605 1.00 81.25 90 LEU A O 1
ATOM 628 N N . ALA A 1 91 ? 6.627 2.880 -21.749 1.00 76.62 91 ALA A N 1
ATOM 629 C CA . ALA A 1 91 ? 8.090 2.831 -21.652 1.00 76.62 91 ALA A CA 1
ATOM 630 C C . ALA A 1 91 ? 8.665 1.404 -21.680 1.00 76.62 91 ALA A C 1
ATOM 632 O O . ALA A 1 91 ? 9.875 1.228 -21.538 1.00 76.62 91 ALA A O 1
ATOM 633 N N . GLY A 1 92 ? 7.815 0.392 -21.879 1.00 74.06 92 GLY A N 1
ATOM 634 C CA . GLY A 1 92 ? 8.221 -1.008 -21.940 1.00 74.06 92 GLY A CA 1
ATOM 635 C C . GLY A 1 92 ? 8.566 -1.618 -20.571 1.00 74.06 92 GLY A C 1
ATOM 636 O O . GLY A 1 92 ? 8.542 -0.944 -19.534 1.00 74.06 92 GLY A O 1
ATOM 637 N N . PRO A 1 93 ? 8.886 -2.925 -20.539 1.00 73.81 93 PRO A N 1
ATOM 638 C CA . PRO A 1 93 ? 8.996 -3.682 -19.296 1.00 73.81 93 PRO A CA 1
ATOM 639 C C . PRO A 1 93 ? 10.178 -3.270 -18.401 1.00 73.81 93 PRO A C 1
ATOM 641 O O . PRO A 1 93 ? 10.195 -3.537 -17.203 1.00 73.81 93 PRO A O 1
ATOM 644 N N . GLU A 1 94 ? 11.154 -2.554 -18.948 1.00 76.50 94 GLU A N 1
ATOM 645 C CA . GLU A 1 94 ? 12.359 -2.119 -18.235 1.00 76.50 94 GLU A CA 1
ATOM 646 C C . GLU A 1 94 ? 12.090 -0.990 -17.224 1.00 76.50 94 GLU A C 1
ATOM 648 O O . GLU A 1 94 ? 12.888 -0.753 -16.315 1.00 76.50 94 GLU A O 1
ATOM 653 N N . LYS A 1 95 ? 10.964 -0.277 -17.361 1.00 77.31 95 LYS A N 1
ATOM 654 C CA . LYS A 1 95 ? 10.618 0.894 -16.535 1.00 77.31 95 LYS A CA 1
ATOM 655 C C . LYS A 1 95 ? 9.416 0.670 -15.615 1.00 77.31 95 LYS A C 1
ATOM 657 O O . LYS A 1 95 ? 9.034 1.594 -14.893 1.00 77.31 95 LYS A O 1
ATOM 662 N N . ILE A 1 96 ? 8.857 -0.542 -15.578 1.00 78.94 96 ILE A N 1
ATOM 663 C CA . ILE A 1 96 ? 7.672 -0.874 -14.765 1.00 78.94 96 ILE A CA 1
ATOM 664 C C . ILE A 1 96 ? 7.908 -0.529 -13.296 1.00 78.94 96 ILE A C 1
ATOM 666 O O . ILE A 1 96 ? 7.049 0.081 -12.671 1.00 78.94 96 ILE A O 1
ATOM 670 N N . SER A 1 97 ? 9.077 -0.871 -12.749 1.00 80.25 97 SER A N 1
ATOM 671 C CA . SER A 1 97 ? 9.404 -0.659 -11.334 1.00 80.25 97 SER A CA 1
ATOM 672 C C . SER A 1 97 ? 9.405 0.824 -10.952 1.00 80.25 97 SER A C 1
ATOM 674 O O . SER A 1 97 ? 8.958 1.189 -9.866 1.00 80.25 97 SER A O 1
ATOM 676 N N . VAL A 1 98 ? 9.858 1.691 -11.865 1.00 82.50 98 VAL A N 1
ATOM 677 C CA . VAL A 1 98 ? 9.871 3.149 -11.667 1.00 82.50 98 VAL A CA 1
ATOM 678 C C . VAL A 1 98 ? 8.450 3.707 -11.742 1.00 82.50 98 VAL A C 1
ATOM 680 O O . VAL A 1 98 ? 8.059 4.501 -10.889 1.00 82.50 98 VAL A O 1
ATOM 683 N N . GLY A 1 99 ? 7.651 3.250 -12.712 1.00 84.06 99 GLY A N 1
ATOM 684 C CA . GLY A 1 99 ? 6.240 3.627 -12.834 1.00 84.06 99 GLY A CA 1
ATOM 685 C C . GLY A 1 99 ? 5.386 3.164 -11.660 1.00 84.06 99 GLY A C 1
ATOM 686 O O . GLY A 1 99 ? 4.570 3.925 -11.145 1.00 84.06 99 GLY A O 1
ATOM 687 N N . ALA A 1 100 ? 5.617 1.942 -11.187 1.00 86.12 100 ALA A N 1
ATOM 688 C CA . ALA A 1 100 ? 4.976 1.385 -10.007 1.00 86.12 100 ALA A CA 1
ATOM 689 C C . ALA A 1 100 ? 5.329 2.199 -8.753 1.00 86.12 100 ALA A C 1
ATOM 691 O O . ALA A 1 100 ? 4.434 2.568 -7.994 1.00 86.12 100 ALA A O 1
ATOM 692 N N . GLY A 1 101 ? 6.605 2.556 -8.567 1.00 84.81 101 GLY A N 1
ATOM 693 C CA . GLY A 1 101 ? 7.051 3.401 -7.455 1.00 84.81 101 GLY A CA 1
ATOM 694 C C . GLY A 1 101 ? 6.449 4.810 -7.485 1.00 84.81 101 GLY A C 1
ATOM 695 O O . GLY A 1 101 ? 5.918 5.278 -6.478 1.00 84.81 101 GLY A O 1
ATOM 696 N N . ALA A 1 102 ? 6.462 5.471 -8.645 1.00 87.00 102 ALA A N 1
ATOM 697 C CA . ALA A 1 102 ? 5.863 6.797 -8.814 1.00 87.00 102 ALA A CA 1
ATOM 698 C C . ALA A 1 102 ? 4.338 6.770 -8.603 1.00 87.00 102 ALA A C 1
ATOM 700 O O . ALA A 1 102 ? 3.780 7.619 -7.906 1.00 87.00 102 ALA A O 1
ATOM 701 N N . GLY A 1 103 ? 3.668 5.751 -9.145 1.00 85.81 103 GLY A N 1
ATOM 702 C CA . GLY A 1 103 ? 2.240 5.531 -8.960 1.00 85.81 103 GLY A CA 1
ATOM 703 C C . GLY A 1 103 ? 1.865 5.245 -7.508 1.00 85.81 103 GLY A C 1
ATOM 704 O O . GLY A 1 103 ? 0.863 5.769 -7.028 1.00 85.81 103 GLY A O 1
ATOM 705 N N . ALA A 1 104 ? 2.685 4.488 -6.772 1.00 86.62 10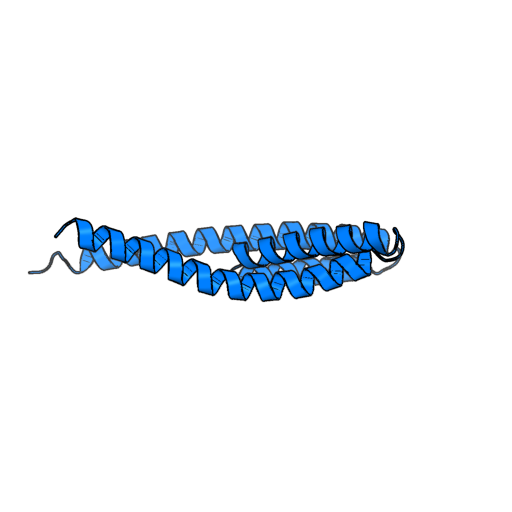4 ALA A N 1
ATOM 706 C CA . ALA A 1 104 ? 2.507 4.287 -5.335 1.00 86.62 104 ALA A CA 1
ATOM 707 C C . ALA A 1 104 ? 2.564 5.625 -4.577 1.00 86.62 104 ALA A C 1
ATOM 709 O O . ALA A 1 104 ? 1.685 5.914 -3.767 1.00 86.62 104 ALA A O 1
ATOM 710 N N . ALA A 1 105 ? 3.550 6.476 -4.881 1.00 85.88 105 ALA A N 1
ATOM 711 C CA . ALA A 1 105 ? 3.701 7.778 -4.232 1.00 85.88 105 ALA A CA 1
ATOM 712 C C . ALA A 1 105 ? 2.492 8.701 -4.485 1.00 85.88 105 ALA A C 1
ATOM 714 O O . ALA A 1 105 ? 1.939 9.276 -3.545 1.00 85.88 105 ALA A O 1
ATOM 715 N N . MET A 1 106 ? 2.030 8.799 -5.737 1.00 87.25 106 MET A N 1
ATOM 716 C CA . MET A 1 106 ? 0.853 9.608 -6.084 1.00 87.25 106 MET A CA 1
ATOM 717 C C . MET A 1 106 ? -0.448 9.010 -5.530 1.00 87.25 106 MET A C 1
ATOM 719 O O . MET A 1 106 ? -1.289 9.741 -5.005 1.00 87.25 106 MET A O 1
ATOM 723 N N . GLY A 1 107 ? -0.602 7.685 -5.603 1.00 84.75 107 GLY A N 1
ATOM 724 C CA . GLY A 1 107 ? -1.758 6.959 -5.079 1.00 84.75 107 GLY A CA 1
ATOM 725 C C . GLY A 1 107 ? -1.908 7.112 -3.570 1.00 84.75 107 GLY A C 1
ATOM 726 O O . GLY A 1 107 ? -3.014 7.334 -3.089 1.00 84.75 107 GLY A O 1
ATOM 727 N N . GLY A 1 108 ? -0.796 7.103 -2.831 1.00 80.81 108 GLY A N 1
ATOM 728 C CA . GLY A 1 108 ? -0.792 7.341 -1.388 1.00 80.81 108 GLY A CA 1
ATOM 729 C C . GLY A 1 108 ? -1.260 8.748 -1.024 1.00 80.81 108 GLY A C 1
ATOM 730 O O . GLY A 1 108 ? -2.110 8.904 -0.150 1.00 80.81 108 GLY A O 1
ATOM 731 N N . PHE A 1 109 ? -0.773 9.776 -1.726 1.00 83.06 109 PHE A N 1
ATOM 732 C CA . PHE A 1 109 ? -1.182 11.163 -1.475 1.00 83.06 109 PHE A CA 1
ATOM 733 C C . PHE A 1 109 ? -2.656 11.419 -1.830 1.00 83.06 109 PHE A C 1
ATOM 735 O O . PHE A 1 109 ? -3.398 12.005 -1.037 1.00 83.06 109 PHE A O 1
ATOM 742 N N . LEU A 1 110 ? -3.112 10.922 -2.985 1.00 80.12 110 LEU A N 1
ATOM 743 C CA . LEU A 1 110 ? -4.520 11.002 -3.393 1.00 80.12 110 LEU A CA 1
ATOM 744 C C . LEU A 1 110 ? -5.432 10.211 -2.459 1.00 80.12 110 LEU A C 1
ATOM 746 O O . LEU A 1 110 ? -6.535 10.653 -2.155 1.00 80.12 110 LEU A O 1
ATOM 750 N N . GLY A 1 111 ? -4.967 9.069 -1.964 1.00 74.00 111 GLY A N 1
ATOM 751 C CA . GLY A 1 111 ? -5.667 8.250 -0.989 1.00 74.00 111 GLY A CA 1
ATOM 752 C C . GLY A 1 111 ? -5.980 8.960 0.314 1.00 74.00 111 GLY A C 1
ATOM 753 O O . GLY A 1 111 ? -7.091 8.843 0.835 1.00 74.00 111 GLY A O 1
ATOM 754 N N . VAL A 1 112 ? -5.013 9.720 0.826 1.00 74.12 112 VAL A N 1
ATOM 755 C CA . VAL A 1 112 ? -5.185 10.526 2.039 1.00 74.12 112 VAL A CA 1
ATOM 756 C C . VAL A 1 112 ? -6.185 11.659 1.791 1.00 74.12 112 VAL A C 1
ATOM 758 O O . VAL A 1 112 ? -7.117 11.822 2.579 1.00 74.12 112 VAL A O 1
ATOM 761 N N . GLN A 1 113 ? -6.072 12.378 0.668 1.00 77.75 113 GLN A N 1
ATOM 762 C CA . GLN A 1 113 ? -7.021 13.449 0.328 1.00 77.75 113 GLN A CA 1
ATOM 763 C C . GLN A 1 113 ? -8.449 12.938 0.089 1.00 77.75 113 GLN A C 1
ATOM 765 O O . GLN A 1 113 ? -9.413 13.505 0.604 1.00 77.75 113 GLN A O 1
ATOM 770 N N . LEU A 1 114 ? -8.599 11.837 -0.651 1.00 73.12 114 LEU A N 1
ATOM 771 C CA . LEU A 1 114 ? -9.897 11.212 -0.903 1.00 73.12 114 LEU A CA 1
ATOM 772 C C . LEU A 1 114 ? -10.538 10.695 0.381 1.00 73.12 114 LEU A C 1
ATOM 774 O O . LEU A 1 114 ? -11.758 10.737 0.502 1.00 73.12 114 LEU A O 1
ATOM 778 N N . SER A 1 115 ? -9.741 10.229 1.343 1.00 66.62 115 SER A N 1
ATOM 779 C CA . SER A 1 115 ? -10.262 9.753 2.625 1.00 66.62 115 SER A CA 1
ATOM 780 C C . SER A 1 115 ? -10.912 10.887 3.416 1.00 66.62 115 SER A C 1
ATOM 782 O O . SER A 1 115 ? -12.037 10.714 3.874 1.00 66.62 115 SER A O 1
ATOM 784 N N . MET A 1 116 ? -10.279 12.064 3.463 1.00 76.25 116 MET A N 1
ATOM 785 C CA . MET A 1 116 ? -10.862 13.252 4.098 1.00 76.25 116 MET A CA 1
ATOM 786 C C . MET A 1 116 ? -12.143 13.722 3.397 1.00 76.25 116 MET A C 1
ATOM 788 O O . MET A 1 116 ? -13.121 14.073 4.056 1.00 76.25 116 MET A O 1
ATOM 792 N N . LEU A 1 117 ? -12.176 13.692 2.060 1.00 66.25 117 LEU A N 1
ATOM 793 C CA . LEU A 1 117 ? -13.364 14.098 1.308 1.00 66.25 117 LEU A CA 1
ATOM 794 C C . LEU A 1 117 ? -14.521 13.095 1.456 1.00 66.25 117 LEU A C 1
ATOM 796 O O . LEU A 1 117 ? -15.673 13.496 1.592 1.00 66.25 117 LEU A O 1
ATOM 800 N N . LEU A 1 118 ? -14.234 11.792 1.459 1.00 68.69 118 LEU A N 1
ATOM 801 C CA . LEU A 1 118 ? -15.245 10.747 1.642 1.00 68.69 118 LEU A CA 1
ATOM 802 C C . LEU A 1 118 ? -15.857 10.764 3.044 1.00 68.69 118 LEU A C 1
ATOM 804 O O . LEU A 1 118 ? -17.051 10.491 3.179 1.00 68.69 118 LEU A O 1
ATOM 808 N N . ASP A 1 119 ? -15.076 11.109 4.066 1.00 68.12 119 ASP A N 1
ATOM 809 C CA . ASP A 1 119 ? -15.579 11.228 5.436 1.00 68.12 119 ASP A CA 1
ATOM 810 C C . ASP A 1 119 ? -16.565 12.407 5.556 1.00 68.12 119 ASP A C 1
ATOM 812 O O . ASP A 1 119 ? -17.675 12.228 6.057 1.00 68.12 119 ASP A O 1
ATOM 816 N N . LEU A 1 120 ? -16.263 13.551 4.926 1.00 69.38 120 LEU A N 1
ATOM 817 C CA . LEU A 1 120 ? -17.192 14.687 4.792 1.00 69.38 120 LEU A CA 1
ATOM 818 C C . LEU A 1 120 ? -18.499 14.318 4.064 1.00 69.38 120 LEU A C 1
ATOM 820 O O . LEU A 1 120 ? -19.583 14.793 4.413 1.00 69.38 120 LEU A O 1
ATOM 824 N N . TRP A 1 121 ? -18.426 13.470 3.036 1.00 68.56 121 TRP A N 1
ATOM 825 C CA . TRP A 1 121 ? -19.611 13.010 2.303 1.00 68.56 121 TRP A CA 1
ATOM 826 C C . TRP A 1 121 ? -20.460 12.028 3.115 1.00 68.56 121 TRP A C 1
ATOM 828 O O . TRP A 1 121 ? -21.692 12.074 3.045 1.00 68.56 121 TRP A O 1
ATOM 838 N N . ALA A 1 122 ? -19.821 11.154 3.895 1.00 68.50 122 ALA A N 1
ATOM 839 C CA . ALA A 1 122 ? -20.509 10.238 4.797 1.00 68.50 122 ALA A CA 1
ATOM 840 C C . ALA A 1 122 ? -21.251 10.996 5.911 1.00 68.50 122 ALA A C 1
ATOM 842 O O . ALA A 1 122 ? -22.392 10.653 6.227 1.00 68.50 122 ALA A O 1
ATOM 843 N N . GLU A 1 123 ? -20.651 12.063 6.443 1.00 65.81 123 GLU A N 1
ATOM 844 C CA . GLU A 1 123 ? -21.280 12.947 7.430 1.00 65.81 123 GLU A CA 1
ATOM 845 C C . GLU A 1 123 ? -22.470 13.717 6.843 1.00 65.81 123 GLU A C 1
ATOM 847 O O . GLU A 1 123 ? -23.555 13.715 7.430 1.00 65.81 123 GLU A O 1
ATOM 852 N N . ARG A 1 124 ? -22.334 14.286 5.635 1.00 67.94 124 ARG A N 1
ATOM 853 C CA . ARG A 1 124 ? -23.450 14.974 4.958 1.00 67.94 124 ARG A CA 1
ATOM 854 C C . ARG A 1 124 ? -24.640 14.060 4.683 1.00 67.94 124 ARG A C 1
ATOM 856 O O . ARG A 1 124 ? -25.781 14.474 4.878 1.00 67.94 124 ARG A O 1
ATOM 863 N N . LYS A 1 125 ? -24.403 12.816 4.253 1.00 63.34 125 LYS A N 1
ATOM 864 C CA . LYS A 1 125 ? -25.490 11.847 4.030 1.00 63.34 125 LYS A CA 1
ATOM 865 C C . LYS A 1 125 ? -26.216 11.480 5.323 1.00 63.34 125 LYS A C 1
ATOM 867 O O . LYS A 1 125 ? -27.424 11.287 5.280 1.00 63.34 125 LYS A O 1
ATOM 872 N N . ARG A 1 126 ? -25.517 11.406 6.459 1.00 58.69 126 ARG A N 1
ATOM 873 C CA . ARG A 1 126 ? -26.146 11.147 7.766 1.00 58.69 126 ARG A CA 1
ATOM 874 C C . ARG A 1 126 ? -26.984 12.335 8.247 1.00 58.69 126 ARG A C 1
ATOM 876 O O . ARG A 1 126 ? -28.085 12.121 8.739 1.00 58.69 126 ARG A O 1
ATOM 883 N N . GLY A 1 127 ? -26.519 13.567 8.030 1.00 58.91 127 GLY A N 1
ATOM 884 C CA . GLY A 1 127 ? -27.290 14.777 8.340 1.00 58.91 127 GLY A CA 1
ATOM 885 C C . GLY A 1 127 ? -28.562 14.925 7.495 1.00 58.91 127 GLY A C 1
ATOM 886 O O . GLY A 1 127 ? -29.616 15.253 8.024 1.00 58.91 127 GLY A O 1
ATOM 887 N N . ALA A 1 128 ? -28.493 14.602 6.200 1.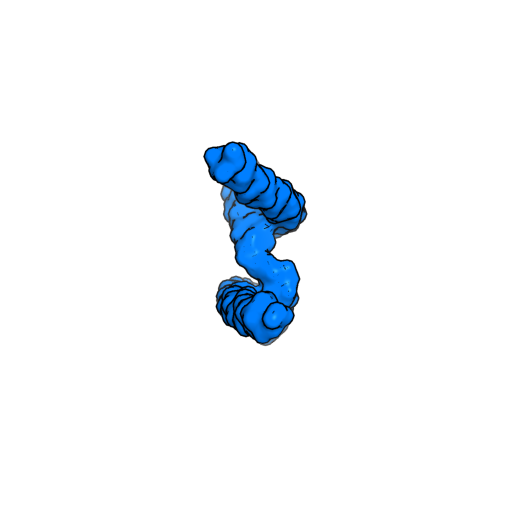00 58.75 128 ALA A N 1
ATOM 888 C CA . ALA A 1 128 ? -29.642 14.686 5.293 1.00 58.75 128 ALA A CA 1
ATOM 889 C C . ALA A 1 128 ? -30.740 13.636 5.564 1.00 58.75 128 ALA A C 1
ATOM 891 O O . ALA A 1 128 ? -31.882 13.827 5.158 1.00 58.75 128 ALA A O 1
ATOM 892 N N . VAL A 1 129 ? -30.411 12.520 6.225 1.00 58.00 129 VAL A N 1
ATOM 893 C CA . VAL A 1 129 ? -31.402 11.504 6.621 1.00 58.00 129 VAL A CA 1
ATOM 894 C C . VAL A 1 129 ? -32.152 11.925 7.890 1.00 58.00 129 VAL A C 1
ATOM 896 O O . VAL A 1 129 ? -33.347 11.673 7.980 1.00 58.00 129 VAL A O 1
ATOM 899 N N . LEU A 1 130 ? -31.497 12.629 8.822 1.00 58.47 130 LEU A N 1
ATOM 900 C CA . LEU A 1 130 ? -32.117 13.114 10.066 1.00 58.47 130 LEU A CA 1
ATOM 901 C C . LEU A 1 130 ? -33.092 14.286 9.853 1.00 58.47 130 LEU A C 1
ATOM 903 O O . LEU A 1 130 ? -34.029 14.441 10.627 1.00 58.47 130 LEU A O 1
ATOM 907 N N . ASP A 1 131 ? -32.905 15.083 8.799 1.00 54.50 131 ASP A N 1
ATOM 908 C CA . ASP A 1 131 ? -33.828 16.171 8.427 1.00 54.50 131 ASP A CA 1
ATOM 909 C C . ASP A 1 131 ? -35.134 15.653 7.797 1.00 54.50 131 ASP A C 1
ATOM 911 O O . ASP A 1 131 ? -36.125 16.367 7.723 1.00 54.50 131 ASP A O 1
ATOM 915 N N . LYS A 1 132 ? -35.160 14.383 7.369 1.00 52.09 132 LYS A N 1
ATOM 916 C CA . LYS A 1 132 ? -36.332 13.755 6.742 1.00 52.09 132 LYS A CA 1
ATOM 917 C C . LYS A 1 132 ? -37.304 13.105 7.737 1.00 52.09 132 LYS A C 1
ATOM 919 O O . LYS A 1 132 ? -38.358 12.643 7.310 1.00 52.09 132 LYS A O 1
ATOM 924 N N . GLU A 1 133 ? -36.940 13.035 9.019 1.00 52.44 133 GLU A N 1
ATOM 925 C CA . GLU A 1 133 ? -37.766 12.477 10.107 1.00 52.44 133 GLU A CA 1
ATOM 926 C C . GLU A 1 133 ? -38.331 13.549 11.064 1.00 52.44 133 GLU A C 1
ATOM 928 O O . GLU A 1 133 ? -38.925 13.207 12.088 1.00 52.44 133 GLU A O 1
ATOM 933 N N . LYS A 1 134 ? -38.170 14.838 10.736 1.00 43.84 134 LYS A N 1
ATOM 934 C CA . LYS A 1 134 ? -38.889 15.955 11.369 1.00 43.84 134 LYS A CA 1
ATOM 935 C C . LYS A 1 134 ? -40.004 16.463 10.464 1.00 43.84 134 LYS A C 1
ATOM 937 O O . LYS A 1 134 ? -41.015 16.922 11.038 1.00 43.84 134 LYS A O 1
#

Sequence (134 aa):
MTEKEGDSVVLTAAEKVSVSARKIVDMFLGAVVMGTIGTLLGLLMGGGALPVAIGVGVLLGAVVGIFGGRRFLVSILIGTLLGGALAWVLAGPEKISVGAGAGAAMGGFLGVQLSMLLDLWAERKRGAVLDKEK

Radius of gyration: 20.72 Å; chains: 1; bounding box: 62×29×59 Å

Foldseek 3Di:
DPDPPVVVVVVVVVVVVVLVVVLVVQLVVLQVVLLVVLQVVQVVVDDPCNVVSNVVSNVVSNVCSVVVNDLLVVQLQVQLVVQLVVCCVPPNPVCSNVRSVVRSVVSNVVSVVVVVVVVVVVVVVVVVVVVVVD

Secondary structure (DSSP, 8-state):
--SHHHHHHHHHHHHHHHHHHHHHHHHHHHHHHHHHHHHHHHHHH-SS-HHHHHHHHHHHHHHHHHTTHHHHHHHHHHHHHHHHHHHHHHH-GGGHHHHHHHHHHHHHHHHHHHHHHHHHHHHHHHHHHHGGG-

pLDDT: mean 70.05, std 11.72, range [41.62, 87.25]